Protein AF-A0A4D7Z5R6-F1 (afdb_monomer)

Mean predicted aligned error: 13.43 Å

Solvent-accessible surface area (backbone atoms only — not comparable to full-atom values): 7364 Å² total; per-residue (Å²): 132,90,53,52,77,49,83,45,49,38,21,41,61,60,93,96,52,83,76,82,48,69,77,40,83,47,78,43,82,41,66,76,90,62,63,61,66,62,50,49,54,54,53,50,54,54,36,54,76,68,53,40,42,68,56,61,83,78,56,38,51,72,82,34,73,47,54,70,70,59,47,51,50,48,43,72,77,39,67,30,35,77,79,72,52,23,52,21,62,45,69,62,63,59,33,68,39,79,56,97,89,46,76,48,60,58,81,72,92,76,73,77,76,81,77,75,82,132

Nearest PDB structures (foldseek):
  1kf6-assembly1_B  TM=3.311E-01  e=5.886E+00  Escherichia coli
  3kwl-assembly1_A  TM=3.542E-01  e=7.102E+00  Helicobacter pylori

Organism: Agrobacterium tumefaciens (NCBI:txid358)

Secondary structure (DSSP, 8-state):
----EEEEEEEE--TTS---SPPEEEEEEPPTT--HHHHHHHHHHHHHHTTEESSSSS--TTTSPPPHHHHHHHHHH-TT--SSTTGGG---S---EEETTEEESS--S---------

Radius of gyration: 20.75 Å; Cα contacts (8 Å, |Δi|>4): 142; chains: 1; bounding box: 58×38×46 Å

Sequence (118 aa):
MAGSRVFLNSGFGQPGKVVEAPLLHQDYVVKKGTDTAALKTAMLKLLDARGAEYPAEHNVGHIYAAKPDLAAHYTALDPTNSFNPGIGKTSRSRVAFQFNGCTCGEPNQQSTRISVPK

Structure (mmCIF, N/CA/C/O backbone):
data_AF-A0A4D7Z5R6-F1
#
_entry.id   AF-A0A4D7Z5R6-F1
#
loop_
_atom_site.group_PDB
_atom_site.id
_atom_site.type_symbol
_atom_site.label_atom_id
_atom_site.label_alt_id
_atom_site.label_comp_id
_atom_site.label_asym_id
_atom_site.label_entity_id
_atom_site.label_seq_id
_atom_site.pdbx_PDB_ins_code
_atom_site.Cartn_x
_atom_site.Cartn_y
_atom_site.Cartn_z
_atom_site.occupancy
_atom_site.B_iso_or_equiv
_atom_site.auth_seq_id
_atom_site.auth_comp_id
_atom_site.auth_asym_id
_atom_site.auth_atom_id
_atom_site.pdbx_PDB_model_num
ATOM 1 N N . MET A 1 1 ? -11.047 13.229 23.506 1.00 44.16 1 MET A N 1
ATOM 2 C CA . MET A 1 1 ? -10.674 11.795 23.523 1.00 44.16 1 MET A CA 1
ATOM 3 C C . MET A 1 1 ? -10.003 11.462 22.196 1.00 44.16 1 MET A C 1
ATOM 5 O O . MET A 1 1 ? -10.656 11.599 21.174 1.00 44.16 1 MET A O 1
ATOM 9 N N . ALA A 1 2 ? -8.719 11.097 22.176 1.00 48.09 2 ALA A N 1
ATOM 10 C CA . ALA A 1 2 ? -8.052 10.671 20.942 1.00 48.09 2 ALA A CA 1
ATOM 11 C C . ALA A 1 2 ? -8.383 9.190 20.676 1.00 48.09 2 ALA A C 1
ATOM 13 O O . ALA A 1 2 ? -7.815 8.306 21.316 1.00 48.09 2 ALA A O 1
ATOM 14 N N . GLY A 1 3 ? -9.379 8.932 19.826 1.00 55.91 3 GLY A N 1
ATOM 15 C CA . GLY A 1 3 ? -9.686 7.594 19.310 1.00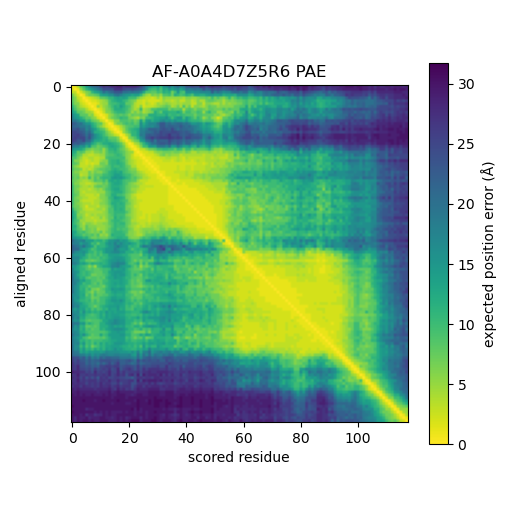 55.91 3 GLY A CA 1
ATOM 16 C C . GLY A 1 3 ? -8.843 7.298 18.071 1.00 55.91 3 GLY A C 1
ATOM 17 O O . GLY A 1 3 ? -8.579 8.200 17.276 1.00 55.91 3 GLY A O 1
ATOM 18 N N . SER A 1 4 ? -8.397 6.054 17.912 1.00 69.75 4 SER A N 1
ATOM 19 C CA . SER A 1 4 ? -7.677 5.636 16.707 1.00 69.75 4 SER A CA 1
ATOM 20 C C . SER A 1 4 ? -8.633 5.640 15.499 1.00 69.75 4 SER A C 1
ATOM 22 O O . SER A 1 4 ? -9.842 5.458 15.657 1.00 69.75 4 SER A O 1
ATOM 24 N N . ARG A 1 5 ? -8.111 5.872 14.289 1.00 74.88 5 ARG A N 1
ATOM 25 C CA . ARG A 1 5 ? -8.889 5.931 13.037 1.00 74.88 5 ARG A CA 1
ATOM 26 C C . ARG A 1 5 ? -8.501 4.792 12.095 1.00 74.88 5 ARG A C 1
ATOM 28 O O . ARG A 1 5 ? -7.315 4.492 11.963 1.00 74.88 5 ARG A O 1
ATOM 35 N N . VAL A 1 6 ? -9.486 4.192 11.428 1.00 74.00 6 VAL A N 1
ATOM 36 C CA . VAL A 1 6 ? -9.283 3.235 10.328 1.00 74.00 6 VAL A CA 1
ATOM 37 C C . VAL A 1 6 ? -9.916 3.811 9.068 1.00 74.00 6 VAL A C 1
ATOM 39 O O . VAL A 1 6 ? -11.099 4.135 9.067 1.00 74.00 6 VAL A O 1
ATOM 42 N N . PHE A 1 7 ? -9.107 3.941 8.018 1.00 72.69 7 PHE A N 1
ATOM 43 C CA . PHE A 1 7 ? -9.502 4.459 6.710 1.00 72.69 7 PHE A CA 1
ATOM 44 C C . PHE A 1 7 ? -9.603 3.304 5.708 1.00 72.69 7 PHE A C 1
ATOM 46 O O . PHE A 1 7 ? -8.623 2.564 5.538 1.00 72.69 7 PHE A O 1
ATOM 53 N N . LEU A 1 8 ? -10.754 3.163 5.047 1.00 70.31 8 LEU A N 1
ATOM 54 C CA . LEU A 1 8 ? -10.988 2.208 3.962 1.00 70.31 8 LEU A CA 1
ATOM 55 C C . LEU A 1 8 ? -11.556 2.940 2.741 1.00 70.31 8 LEU A C 1
ATOM 57 O O . LEU A 1 8 ? -12.503 3.712 2.851 1.00 70.31 8 LEU A O 1
ATOM 61 N N . ASN A 1 9 ? -10.974 2.674 1.574 1.00 69.69 9 ASN A N 1
ATOM 62 C CA . ASN A 1 9 ? -11.463 3.163 0.288 1.00 69.69 9 ASN A CA 1
ATOM 63 C C . ASN A 1 9 ? -11.665 1.950 -0.622 1.00 69.69 9 ASN A C 1
ATOM 65 O O . ASN A 1 9 ? -10.683 1.309 -1.006 1.00 69.69 9 ASN A O 1
ATOM 69 N N . SER A 1 10 ? -12.923 1.626 -0.911 1.00 65.38 10 SER A N 1
ATOM 70 C CA . SER A 1 10 ? -13.313 0.434 -1.664 1.00 65.38 10 SER A CA 1
ATOM 71 C C . SER A 1 10 ? -14.381 0.765 -2.696 1.00 65.38 10 SER A C 1
ATOM 73 O O . SER A 1 10 ? -15.305 1.525 -2.403 1.00 65.38 10 SER A O 1
ATOM 75 N N . GLY A 1 11 ? -14.294 0.128 -3.857 1.00 61.72 11 GLY A N 1
ATOM 76 C CA . GLY A 1 11 ? -15.343 0.101 -4.871 1.00 61.72 11 GLY A CA 1
ATOM 77 C C . GLY A 1 11 ? -15.728 -1.341 -5.182 1.00 61.72 11 GLY A C 1
ATOM 78 O O . GLY A 1 11 ? -15.000 -2.273 -4.845 1.00 61.72 11 GLY A O 1
ATOM 79 N N . PHE A 1 12 ? -16.873 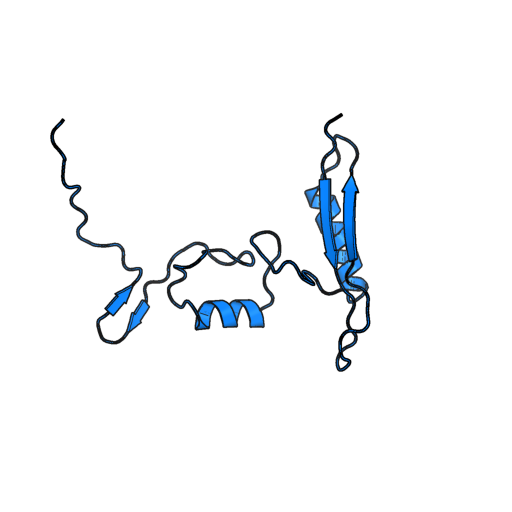-1.535 -5.824 1.00 62.22 12 PHE A N 1
ATOM 80 C CA . PHE A 1 12 ? -17.272 -2.841 -6.346 1.00 62.22 12 PHE A CA 1
ATOM 81 C C . PHE A 1 12 ? -17.221 -2.794 -7.874 1.00 62.22 12 PHE A C 1
ATOM 83 O O . PHE A 1 12 ? -17.586 -1.798 -8.490 1.00 62.22 12 PHE A O 1
ATOM 90 N N . GLY A 1 13 ? -16.740 -3.856 -8.506 1.00 57.06 13 GLY A N 1
ATOM 91 C CA . GLY A 1 13 ? -16.704 -3.967 -9.961 1.00 57.06 13 GLY A CA 1
ATOM 92 C C . GLY A 1 13 ? -17.216 -5.335 -10.375 1.00 57.06 13 GLY A C 1
ATOM 93 O O . GLY A 1 13 ? -16.917 -6.327 -9.716 1.00 57.06 13 GLY A O 1
ATOM 94 N N . GLN A 1 14 ? -17.999 -5.404 -11.452 1.00 52.84 14 GLN A N 1
ATOM 95 C CA . GLN A 1 14 ? -18.248 -6.681 -12.119 1.00 52.84 14 GLN A CA 1
ATOM 96 C C . GLN A 1 14 ? -17.243 -6.853 -13.261 1.00 52.84 14 GLN A C 1
ATOM 98 O O . GLN A 1 14 ? -17.058 -5.911 -14.037 1.00 52.84 14 GLN A O 1
ATOM 103 N N . PRO A 1 15 ? -16.609 -8.032 -13.403 1.00 50.03 15 PRO A N 1
ATOM 104 C CA . PRO A 1 15 ? -15.681 -8.275 -14.499 1.00 50.03 15 PRO A CA 1
ATOM 105 C C . PRO A 1 15 ? -16.395 -8.081 -15.847 1.00 50.03 15 PRO A C 1
ATOM 107 O O . PRO A 1 15 ? -17.438 -8.682 -16.098 1.00 50.03 15 PRO A O 1
ATOM 110 N N . GLY A 1 16 ? -15.844 -7.218 -16.706 1.00 52.00 16 GLY A N 1
ATOM 111 C CA . GLY A 1 16 ? -16.358 -6.960 -18.059 1.00 52.00 16 GLY A CA 1
ATOM 112 C C . GLY A 1 16 ? -17.437 -5.875 -18.192 1.00 52.00 16 GLY A C 1
ATOM 113 O O . GLY A 1 16 ? -17.938 -5.678 -19.297 1.00 52.00 16 GLY A O 1
ATOM 114 N N . LYS A 1 17 ? -17.792 -5.147 -17.122 1.00 51.16 17 LYS A N 1
ATOM 115 C CA . LYS A 1 17 ? -18.673 -3.966 -17.198 1.00 51.16 17 LYS A CA 1
ATOM 116 C C . LYS A 1 17 ? -17.933 -2.701 -16.767 1.00 51.16 17 LYS A C 1
ATOM 118 O O . LYS A 1 17 ? -17.152 -2.733 -15.820 1.00 51.16 17 LYS A O 1
ATOM 123 N N . VAL A 1 18 ? -18.189 -1.591 -17.465 1.00 48.50 18 VAL A N 1
ATOM 124 C CA . VAL A 1 18 ? -17.731 -0.258 -17.042 1.00 48.50 18 VAL A CA 1
ATOM 125 C C . VAL A 1 18 ? -18.301 0.004 -15.646 1.00 48.50 18 VAL A C 1
ATOM 127 O O . VAL A 1 18 ? -19.444 -0.343 -15.363 1.00 48.50 18 VAL A O 1
ATOM 130 N N . VAL A 1 19 ? -17.452 0.506 -14.756 1.00 50.97 19 VAL A N 1
ATOM 131 C CA . VAL A 1 19 ? -17.656 0.583 -13.306 1.00 50.97 19 VAL A CA 1
ATOM 132 C C . VAL A 1 19 ? -18.918 1.391 -12.972 1.00 50.97 19 VAL A C 1
ATOM 134 O O . VAL A 1 19 ? -18.889 2.614 -12.994 1.00 50.97 19 VAL A O 1
ATOM 137 N N . GLU A 1 20 ? -20.032 0.721 -12.670 1.00 48.56 20 GLU A N 1
ATOM 138 C CA . GLU A 1 20 ? -21.269 1.377 -12.201 1.00 48.56 20 GLU A CA 1
ATOM 139 C C . GLU A 1 20 ? -21.471 1.280 -10.681 1.00 48.56 20 GLU A C 1
ATOM 141 O O . GLU A 1 20 ? -22.448 1.809 -10.153 1.00 48.56 20 GLU A O 1
ATOM 146 N N . ALA A 1 21 ? -20.578 0.612 -9.941 1.00 55.44 21 ALA A N 1
ATOM 147 C CA . ALA A 1 21 ? -20.734 0.510 -8.493 1.00 55.44 21 ALA A CA 1
ATOM 148 C C . ALA A 1 21 ? -20.073 1.690 -7.754 1.00 55.44 21 ALA A C 1
ATOM 150 O O . ALA A 1 21 ? -19.012 2.166 -8.164 1.00 55.44 21 ALA A O 1
ATOM 151 N N . PRO A 1 22 ? -20.673 2.153 -6.642 1.00 60.91 22 PRO A N 1
ATOM 152 C CA . PRO A 1 22 ? -20.219 3.347 -5.946 1.00 60.91 22 PRO A CA 1
ATOM 153 C C . PRO A 1 22 ? -18.848 3.143 -5.292 1.00 60.91 22 PRO A C 1
ATOM 155 O O . PRO A 1 22 ? -18.607 2.157 -4.589 1.00 60.91 22 PRO A O 1
ATOM 158 N N . LEU A 1 23 ? -17.970 4.125 -5.501 1.00 62.59 23 LEU A N 1
ATOM 159 C CA . LEU A 1 23 ? -16.763 4.344 -4.710 1.00 62.59 23 LEU A CA 1
ATOM 160 C C . LEU A 1 23 ? -17.180 4.815 -3.313 1.00 62.59 23 LEU A C 1
ATOM 162 O O . LEU A 1 23 ? -17.966 5.754 -3.181 1.00 62.59 23 LEU A O 1
ATOM 166 N N . LEU A 1 24 ? -16.690 4.146 -2.268 1.00 74.12 24 LEU A N 1
ATOM 167 C CA . LEU A 1 24 ? -17.068 4.439 -0.887 1.00 74.12 24 LEU A CA 1
ATOM 168 C C . LEU A 1 24 ? -15.838 4.736 -0.030 1.00 74.12 24 LEU A C 1
ATOM 170 O O . LEU A 1 24 ? -14.972 3.876 0.166 1.00 74.12 24 LEU A O 1
ATOM 174 N N . HIS A 1 25 ? -15.832 5.931 0.562 1.00 77.69 25 HIS A N 1
ATOM 175 C CA . HIS A 1 25 ? -14.962 6.276 1.681 1.00 77.69 25 HIS A CA 1
ATOM 176 C C . HIS A 1 25 ? -15.615 5.834 2.986 1.00 77.69 25 HIS A C 1
ATOM 178 O O . HIS A 1 25 ? -16.723 6.258 3.315 1.00 77.69 25 HIS A O 1
ATOM 184 N N . GLN A 1 26 ? -14.930 4.970 3.727 1.00 80.50 26 GLN A N 1
ATOM 185 C CA . GLN A 1 26 ? -15.406 4.431 4.993 1.00 80.50 26 GLN A CA 1
ATOM 186 C C . GLN A 1 26 ? -14.384 4.741 6.090 1.00 80.50 26 GLN A C 1
ATOM 188 O O . GLN A 1 26 ? -13.358 4.066 6.229 1.00 80.50 26 GLN A O 1
ATOM 193 N N . ASP A 1 27 ? -14.700 5.771 6.876 1.00 84.44 27 ASP A N 1
ATOM 194 C CA . ASP A 1 27 ? -13.866 6.274 7.964 1.00 84.44 27 ASP A CA 1
ATOM 195 C C . ASP A 1 27 ? -14.440 5.844 9.313 1.00 84.44 27 ASP A C 1
ATOM 197 O O . ASP A 1 27 ? -15.498 6.308 9.743 1.00 84.44 27 ASP A O 1
ATOM 201 N N . TYR A 1 28 ? -13.717 4.974 10.016 1.00 85.38 28 TYR A N 1
ATOM 202 C CA . TYR A 1 28 ? -14.147 4.444 11.307 1.00 85.38 28 TYR A CA 1
ATOM 203 C C . TYR A 1 28 ? -13.356 5.075 12.449 1.00 85.38 28 TYR A C 1
ATOM 205 O O . TYR A 1 28 ? -12.123 5.016 12.487 1.00 85.38 28 TYR A O 1
ATOM 213 N N . VAL A 1 29 ? -14.077 5.628 13.425 1.00 89.50 29 VAL A N 1
ATOM 214 C CA . VAL A 1 29 ? -13.522 5.988 14.735 1.00 89.50 29 VAL A CA 1
ATOM 215 C C . VAL A 1 29 ? -13.636 4.769 15.639 1.00 89.50 29 VAL A C 1
ATOM 217 O O . VAL A 1 29 ? -14.739 4.289 15.896 1.00 89.50 29 VAL A O 1
ATOM 220 N N . VAL A 1 30 ? -12.505 4.260 16.124 1.00 90.25 30 VAL A N 1
ATOM 221 C CA . VAL A 1 30 ? -12.485 3.067 16.977 1.00 90.25 30 VAL A CA 1
ATOM 222 C C . VAL A 1 30 ? -12.290 3.423 18.446 1.00 90.25 30 VAL A C 1
ATOM 224 O O . VAL A 1 30 ? -11.700 4.449 18.803 1.00 90.25 30 VAL A O 1
ATOM 227 N N . LYS A 1 31 ? -12.785 2.543 19.320 1.00 90.75 31 LYS A N 1
ATOM 228 C CA . LYS A 1 31 ? -12.626 2.674 20.768 1.00 90.75 31 LYS A CA 1
ATOM 229 C C . LYS A 1 31 ? -11.137 2.672 21.142 1.00 90.75 31 LYS A C 1
ATOM 231 O O . LYS A 1 31 ? -10.317 1.976 20.545 1.00 90.75 31 LYS A O 1
ATOM 236 N N . LYS A 1 32 ? -10.775 3.455 22.161 1.00 88.44 32 LYS A N 1
ATOM 237 C CA . LYS A 1 32 ? -9.400 3.499 22.676 1.00 88.44 32 LYS A CA 1
ATOM 238 C C . LYS A 1 32 ? -8.979 2.110 23.180 1.00 88.44 32 LYS A C 1
ATOM 240 O O . LYS A 1 32 ? -9.723 1.487 23.932 1.00 88.44 32 LYS A O 1
ATOM 245 N N . GLY A 1 33 ? -7.786 1.663 22.784 1.00 88.94 33 GLY A N 1
ATOM 246 C CA . GLY A 1 33 ? -7.232 0.351 23.144 1.00 88.94 33 GLY A CA 1
ATOM 247 C C . GLY A 1 33 ? -7.553 -0.778 22.159 1.00 88.94 33 GLY A C 1
ATOM 248 O O . GLY A 1 33 ? -7.064 -1.885 22.342 1.00 88.94 33 GLY A O 1
ATOM 249 N N . THR A 1 34 ? -8.340 -0.520 21.110 1.00 88.88 34 THR A N 1
ATOM 250 C CA . THR A 1 34 ? -8.559 -1.488 20.028 1.00 88.88 34 THR A CA 1
ATOM 251 C C . THR A 1 34 ? -7.314 -1.612 19.148 1.00 88.88 34 THR A C 1
ATOM 253 O O . THR A 1 34 ? -6.757 -0.601 18.719 1.00 88.88 34 THR A O 1
ATOM 256 N N . ASP A 1 35 ? -6.918 -2.847 18.831 1.00 90.06 35 ASP A N 1
ATOM 257 C CA . ASP A 1 35 ? -5.896 -3.125 17.820 1.00 90.06 35 ASP A CA 1
ATOM 258 C C . ASP A 1 35 ? -6.437 -2.791 16.422 1.00 90.06 35 ASP A C 1
ATOM 260 O O . ASP A 1 35 ? -7.221 -3.530 15.816 1.00 90.06 35 ASP A O 1
ATOM 264 N N . THR A 1 36 ? -6.026 -1.636 15.907 1.00 88.75 36 THR A N 1
ATOM 265 C CA . THR A 1 36 ? -6.450 -1.143 14.597 1.00 88.75 36 THR A CA 1
ATOM 266 C C . THR A 1 36 ? -5.853 -1.927 13.438 1.00 88.75 36 THR A C 1
ATOM 268 O O . THR A 1 36 ? -6.465 -1.967 12.370 1.00 88.75 36 THR A O 1
ATOM 271 N N . ALA A 1 37 ? -4.692 -2.559 13.617 1.00 85.88 37 ALA A N 1
ATOM 272 C CA . ALA A 1 37 ? -4.047 -3.336 12.566 1.00 85.88 37 ALA A CA 1
ATOM 273 C C . ALA A 1 37 ? -4.779 -4.666 12.351 1.00 85.88 37 ALA A C 1
ATOM 275 O O . ALA A 1 37 ? -5.104 -5.018 11.209 1.00 85.88 37 ALA A O 1
ATOM 276 N N . ALA A 1 38 ? -5.113 -5.360 13.442 1.00 88.50 38 ALA A N 1
ATOM 277 C CA . ALA A 1 38 ? -5.925 -6.573 13.388 1.00 88.50 38 ALA A CA 1
ATOM 278 C C . ALA A 1 38 ? -7.328 -6.284 12.835 1.00 88.50 38 ALA A C 1
ATOM 280 O O . ALA A 1 38 ? -7.792 -6.988 11.934 1.00 88.50 38 ALA A O 1
ATOM 281 N N . LEU A 1 39 ? -7.966 -5.201 13.297 1.00 89.38 39 LEU A N 1
ATOM 282 C CA . LEU A 1 39 ? -9.278 -4.784 12.799 1.00 89.38 39 LEU A CA 1
ATOM 283 C C . LEU A 1 39 ? -9.244 -4.492 11.295 1.00 89.38 39 LEU A C 1
ATOM 285 O O . LEU A 1 39 ? -10.064 -5.030 10.552 1.00 89.38 39 LEU A O 1
ATOM 289 N N . LYS A 1 40 ? -8.271 -3.697 10.829 1.00 86.81 40 LYS A N 1
ATOM 290 C CA . LYS A 1 40 ? -8.120 -3.391 9.401 1.00 86.81 40 LYS A CA 1
ATOM 291 C C . LYS A 1 40 ? -7.957 -4.670 8.582 1.00 86.81 40 LYS A C 1
ATOM 293 O O . LYS A 1 40 ? -8.618 -4.826 7.563 1.00 86.81 40 LYS A O 1
ATOM 298 N N . THR A 1 41 ? -7.129 -5.600 9.048 1.00 86.56 41 THR A N 1
ATOM 299 C CA . THR A 1 41 ? -6.907 -6.884 8.367 1.00 86.56 41 THR A CA 1
ATOM 300 C C . THR A 1 41 ? -8.197 -7.702 8.256 1.00 86.56 41 THR A C 1
ATOM 302 O O . THR A 1 41 ? -8.474 -8.265 7.200 1.00 86.56 41 THR A O 1
ATOM 305 N N . ALA A 1 42 ? -9.015 -7.744 9.311 1.00 89.81 42 ALA A N 1
ATOM 306 C CA . ALA A 1 42 ? -10.307 -8.430 9.281 1.00 89.81 42 ALA A CA 1
ATOM 307 C C . ALA A 1 42 ? -11.302 -7.764 8.312 1.00 89.81 42 ALA A C 1
ATOM 309 O O . ALA A 1 42 ? -11.990 -8.459 7.567 1.00 89.81 42 ALA A O 1
ATOM 310 N N . MET A 1 43 ? -11.349 -6.429 8.278 1.00 88.75 43 MET A N 1
ATOM 311 C CA . MET A 1 43 ? -12.226 -5.685 7.367 1.00 88.75 43 MET A CA 1
ATOM 312 C C . MET A 1 43 ? -11.841 -5.890 5.899 1.00 88.75 43 MET A C 1
ATOM 314 O O . MET A 1 43 ? -12.720 -6.111 5.070 1.00 88.75 43 MET A O 1
ATOM 318 N N . LEU A 1 44 ? -10.542 -5.885 5.582 1.00 83.31 44 LEU A N 1
ATOM 319 C CA . LEU A 1 44 ? -10.057 -6.157 4.226 1.00 83.31 44 LEU A CA 1
ATOM 320 C C . LEU A 1 44 ? -10.450 -7.564 3.752 1.00 83.31 44 LEU A C 1
ATOM 322 O O . LEU A 1 44 ? -10.971 -7.696 2.653 1.00 83.31 44 LEU A O 1
ATOM 326 N N . LYS A 1 45 ? -10.354 -8.588 4.614 1.00 86.19 45 LYS A N 1
ATOM 327 C CA . LYS A 1 45 ? -10.815 -9.951 4.279 1.00 86.19 45 LYS A CA 1
ATOM 328 C C . LYS A 1 45 ? -12.306 -10.020 3.937 1.00 86.19 45 LYS A C 1
ATOM 330 O O . LYS A 1 45 ? -12.704 -10.795 3.073 1.00 86.19 45 LYS A O 1
ATOM 335 N N . LEU A 1 46 ? -13.143 -9.233 4.617 1.00 87.12 46 LEU A N 1
ATOM 336 C CA . LEU A 1 46 ? -14.575 -9.160 4.307 1.00 87.12 46 LEU A CA 1
ATOM 337 C C . LEU A 1 46 ? -14.830 -8.468 2.966 1.00 87.12 46 LEU A C 1
ATOM 339 O O . LEU A 1 46 ? -15.741 -8.865 2.245 1.00 87.12 46 LEU A O 1
ATOM 343 N N . LEU A 1 47 ? -14.044 -7.441 2.640 1.00 84.38 47 LEU A N 1
ATOM 344 C CA . LEU A 1 47 ? -14.101 -6.755 1.351 1.00 84.38 47 LEU A CA 1
ATOM 345 C C . LEU A 1 47 ? -13.647 -7.681 0.213 1.00 84.38 47 LEU A C 1
ATOM 347 O O . LEU A 1 47 ? -14.359 -7.784 -0.784 1.00 84.38 47 LEU A O 1
ATOM 351 N N . ASP A 1 48 ? -12.565 -8.435 0.413 1.00 80.25 48 ASP A N 1
ATOM 352 C CA . ASP A 1 48 ? -12.093 -9.461 -0.528 1.00 80.25 48 ASP A CA 1
ATOM 353 C C . ASP A 1 48 ? -13.176 -10.506 -0.805 1.00 80.25 48 ASP A C 1
ATOM 355 O O . ASP A 1 48 ? -13.494 -10.794 -1.957 1.00 80.25 48 ASP A O 1
ATOM 359 N N . ALA A 1 49 ? -13.808 -11.030 0.252 1.00 83.56 49 ALA A N 1
ATOM 360 C CA . ALA A 1 49 ? -14.880 -12.018 0.128 1.00 83.56 49 ALA A CA 1
ATOM 361 C C . ALA A 1 49 ? -16.112 -11.485 -0.624 1.00 83.56 49 ALA A C 1
ATOM 363 O O . ALA A 1 49 ? -16.871 -12.264 -1.197 1.00 83.56 49 ALA A O 1
ATOM 364 N N . ARG A 1 50 ? -16.323 -10.164 -0.625 1.00 82.75 50 ARG A N 1
ATOM 365 C CA . ARG A 1 50 ? -17.421 -9.498 -1.343 1.00 82.75 50 ARG A CA 1
ATOM 366 C C . ARG A 1 50 ? -17.034 -9.067 -2.762 1.00 82.75 50 ARG A C 1
ATOM 368 O O . ARG A 1 50 ? -17.859 -8.455 -3.435 1.00 82.75 50 ARG A O 1
ATOM 375 N N . GLY A 1 51 ? -15.810 -9.354 -3.209 1.00 76.62 51 GLY A N 1
ATOM 376 C CA . GLY A 1 51 ? -15.310 -8.929 -4.517 1.00 76.62 51 GLY A CA 1
ATOM 377 C C . GLY A 1 51 ? -15.098 -7.418 -4.621 1.00 76.62 51 GLY A C 1
ATOM 378 O O . GLY A 1 51 ? -15.204 -6.857 -5.709 1.00 76.62 51 GLY A O 1
ATOM 379 N N . ALA A 1 52 ? -14.856 -6.744 -3.495 1.00 74.75 52 ALA A N 1
ATOM 380 C CA . ALA A 1 52 ? -14.515 -5.332 -3.512 1.00 74.75 52 ALA A CA 1
ATOM 381 C C . ALA A 1 52 ? -13.084 -5.147 -4.025 1.00 74.75 52 ALA A C 1
ATOM 383 O O . ALA A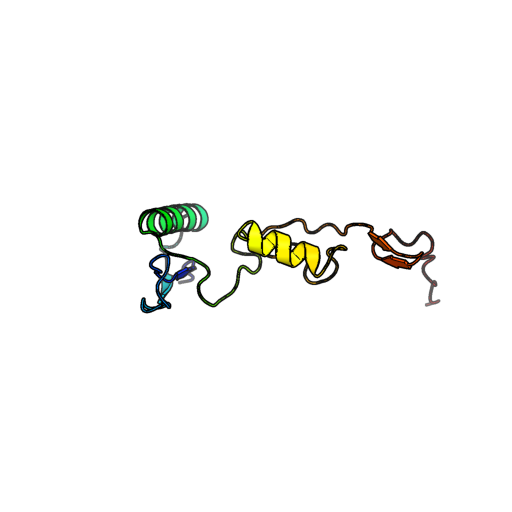 1 52 ? -12.165 -5.865 -3.630 1.00 74.75 52 ALA A O 1
ATOM 384 N N . GLU A 1 53 ? -12.882 -4.125 -4.843 1.00 70.94 53 GLU A N 1
ATOM 385 C CA . GLU A 1 53 ? -11.560 -3.677 -5.239 1.00 70.94 53 GLU A CA 1
ATOM 386 C C . GLU A 1 53 ? -11.123 -2.488 -4.391 1.00 70.94 53 GLU A C 1
ATOM 388 O O . GLU A 1 53 ? -11.891 -1.566 -4.102 1.00 70.94 53 GLU A O 1
ATOM 393 N N . TYR A 1 54 ? -9.860 -2.507 -3.987 1.00 69.44 54 TYR A N 1
ATOM 394 C CA . TYR A 1 54 ? -9.234 -1.415 -3.267 1.00 69.44 54 TYR A CA 1
ATOM 395 C C . TYR A 1 54 ? -7.729 -1.396 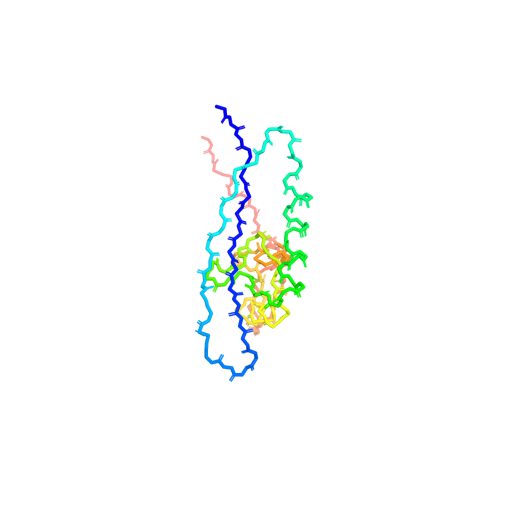-3.559 1.00 69.44 54 TYR A C 1
ATOM 397 O O . TYR A 1 54 ? -7.117 -2.456 -3.726 1.00 69.44 54 TYR A O 1
ATOM 405 N N . PRO A 1 55 ? -7.107 -0.209 -3.611 1.00 62.41 55 PRO A N 1
ATOM 406 C CA . PRO A 1 55 ? -7.704 1.124 -3.475 1.00 62.41 55 PRO A CA 1
ATOM 407 C C . PRO A 1 55 ? -8.407 1.563 -4.763 1.00 62.41 55 PRO A C 1
ATOM 409 O O . PRO A 1 55 ? -7.855 1.421 -5.849 1.00 62.41 55 PRO A O 1
ATOM 412 N N . ALA A 1 56 ? -9.615 2.104 -4.630 1.00 59.22 56 ALA A N 1
ATOM 413 C CA . ALA A 1 56 ? -10.475 2.342 -5.782 1.00 59.22 56 ALA A CA 1
ATOM 414 C C . ALA A 1 56 ? -10.256 3.717 -6.456 1.00 59.22 56 ALA A C 1
ATOM 416 O O . ALA A 1 56 ? -10.392 3.822 -7.668 1.00 59.22 56 ALA A O 1
ATOM 417 N N . GLU A 1 57 ? -9.810 4.738 -5.710 1.00 58.81 57 GLU A N 1
ATOM 418 C CA . GLU A 1 57 ? -9.376 6.033 -6.288 1.00 58.81 57 GLU A CA 1
ATOM 419 C C . GLU A 1 57 ? -8.061 6.586 -5.702 1.00 58.81 57 GLU A C 1
ATOM 421 O O . GLU A 1 57 ? -7.354 7.349 -6.352 1.00 58.81 57 GLU A O 1
ATOM 426 N N . HIS A 1 58 ? -7.666 6.169 -4.494 1.00 61.19 58 HIS A N 1
ATOM 427 C CA . HIS A 1 58 ? -6.525 6.769 -3.782 1.00 61.19 58 HIS A CA 1
ATOM 428 C C . HIS A 1 58 ? -5.141 6.203 -4.139 1.00 61.19 58 HIS A C 1
ATOM 430 O O . HIS A 1 58 ? -4.149 6.607 -3.528 1.00 61.19 58 HIS A O 1
ATOM 436 N N . ASN A 1 59 ? -5.049 5.291 -5.116 1.00 74.12 59 ASN A N 1
ATOM 437 C CA . ASN A 1 59 ? -3.820 4.560 -5.448 1.00 74.12 59 ASN A CA 1
ATOM 438 C C . ASN A 1 59 ? -3.237 3.806 -4.219 1.00 74.12 59 ASN A C 1
ATOM 440 O O . ASN A 1 59 ? -3.748 3.873 -3.098 1.00 74.12 59 ASN A O 1
ATOM 444 N N . VAL A 1 60 ? -2.199 2.993 -4.405 1.00 79.81 60 VAL A N 1
ATOM 445 C CA . VAL A 1 60 ? -1.707 2.072 -3.356 1.00 79.81 60 VAL A CA 1
ATOM 446 C C . VAL A 1 60 ? -0.917 2.762 -2.244 1.00 79.81 60 VAL A C 1
ATOM 448 O O . VAL A 1 60 ? -0.938 2.311 -1.090 1.00 79.81 60 VAL A O 1
ATOM 451 N N . GLY A 1 61 ? -0.250 3.876 -2.564 1.00 84.56 61 GLY A N 1
ATOM 452 C CA . GLY A 1 61 ? 0.650 4.572 -1.641 1.00 84.56 61 GLY A CA 1
ATOM 453 C C . GLY A 1 61 ? 1.638 3.598 -0.991 1.00 84.56 61 GLY A C 1
ATOM 454 O O . GLY A 1 61 ? 2.087 2.656 -1.630 1.00 84.56 61 GLY A O 1
ATOM 455 N N . HIS A 1 62 ? 1.939 3.762 0.297 1.00 85.56 62 HIS A N 1
ATOM 456 C CA . HIS A 1 62 ? 2.678 2.756 1.088 1.00 85.56 62 HIS A CA 1
ATOM 457 C C . HIS A 1 62 ? 1.762 1.936 2.016 1.00 85.56 62 HIS A C 1
ATOM 459 O O . HIS A 1 62 ? 2.225 1.200 2.886 1.00 85.56 62 HIS A O 1
ATOM 465 N N . ILE A 1 63 ? 0.445 2.097 1.865 1.00 78.38 63 ILE A 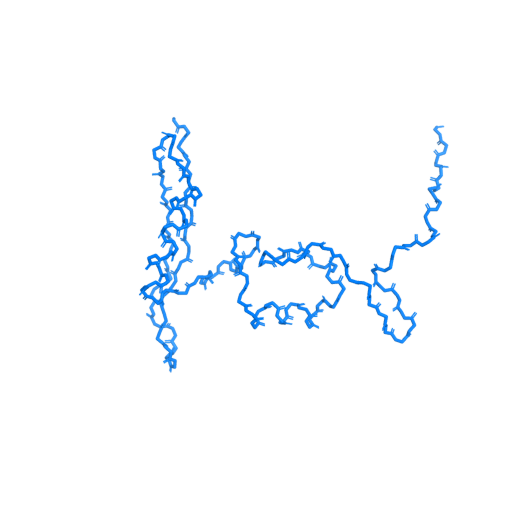N 1
ATOM 466 C CA . ILE A 1 63 ? -0.565 1.592 2.802 1.00 78.38 63 ILE A CA 1
ATOM 467 C C . ILE A 1 63 ? -1.131 0.255 2.314 1.00 78.38 63 ILE A C 1
ATOM 469 O O . ILE A 1 63 ? -1.390 -0.641 3.128 1.00 78.38 63 ILE A O 1
ATOM 473 N N . TYR A 1 64 ? -1.284 0.110 0.997 1.00 79.25 64 TYR A N 1
ATOM 474 C CA . TYR A 1 64 ? -1.822 -1.078 0.340 1.00 79.25 64 TYR A CA 1
ATOM 475 C C . TYR A 1 64 ? -0.735 -1.802 -0.454 1.00 79.25 64 TYR A C 1
ATOM 477 O O . TYR A 1 64 ? 0.233 -1.189 -0.899 1.00 79.25 64 TYR A O 1
ATOM 485 N N . ALA A 1 65 ? -0.882 -3.120 -0.591 1.00 84.12 65 ALA A N 1
ATOM 486 C CA . ALA A 1 65 ? -0.023 -3.899 -1.473 1.00 84.12 65 ALA A CA 1
ATOM 487 C C . ALA A 1 65 ? -0.440 -3.651 -2.930 1.00 84.12 65 ALA A C 1
ATOM 489 O O . ALA A 1 65 ? -1.634 -3.645 -3.230 1.00 84.12 65 ALA A O 1
ATOM 490 N N . ALA A 1 66 ? 0.526 -3.431 -3.821 1.00 86.75 66 ALA A N 1
ATOM 491 C CA . ALA A 1 66 ? 0.249 -3.347 -5.250 1.00 86.75 66 ALA A CA 1
ATOM 492 C C . ALA A 1 66 ? -0.124 -4.722 -5.815 1.00 86.75 66 ALA A C 1
ATOM 494 O O . ALA A 1 66 ? 0.475 -5.736 -5.455 1.00 86.75 66 ALA A O 1
ATOM 495 N N . LYS A 1 67 ? -1.097 -4.742 -6.733 1.00 86.88 67 LYS A N 1
ATOM 496 C CA . LYS A 1 67 ? -1.382 -5.921 -7.559 1.00 86.88 67 LYS A CA 1
ATOM 497 C C . LYS A 1 67 ? -0.170 -6.226 -8.467 1.00 86.88 67 LYS A C 1
ATOM 499 O O . LYS A 1 67 ? 0.549 -5.285 -8.817 1.00 86.88 67 LYS A O 1
ATOM 504 N N . PRO A 1 68 ? 0.047 -7.489 -8.881 1.00 88.12 68 PRO A N 1
ATOM 505 C CA . PRO A 1 68 ? 1.208 -7.879 -9.688 1.00 88.12 68 PRO A CA 1
ATOM 506 C C . PRO A 1 68 ? 1.390 -7.045 -10.960 1.00 88.12 68 PRO A C 1
ATOM 508 O O . PRO A 1 68 ? 2.491 -6.563 -11.210 1.00 88.12 68 PRO A O 1
ATOM 511 N N . ASP A 1 69 ? 0.309 -6.787 -11.699 1.00 88.62 69 ASP A N 1
ATOM 512 C CA . ASP A 1 69 ? 0.361 -6.002 -12.940 1.00 88.62 69 ASP A CA 1
ATOM 513 C C . ASP A 1 69 ? 0.796 -4.552 -12.688 1.00 88.62 69 ASP A C 1
ATOM 515 O O . ASP A 1 69 ? 1.589 -3.985 -13.438 1.00 88.62 69 ASP A O 1
ATOM 519 N N . LEU A 1 70 ? 0.327 -3.960 -11.584 1.00 88.06 70 LEU A N 1
ATOM 520 C CA . LEU A 1 70 ? 0.687 -2.600 -11.190 1.00 88.06 70 LEU A CA 1
ATOM 521 C C . LEU A 1 70 ? 2.145 -2.521 -10.722 1.00 88.06 70 LEU A C 1
ATOM 523 O O . LEU A 1 70 ? 2.853 -1.578 -11.065 1.00 88.06 70 LEU A O 1
ATOM 527 N N . ALA A 1 71 ? 2.611 -3.528 -9.981 1.00 88.50 71 ALA A N 1
ATOM 528 C CA . ALA A 1 71 ? 4.011 -3.628 -9.585 1.00 88.50 71 ALA A CA 1
ATOM 529 C C . ALA A 1 71 ? 4.933 -3.796 -10.807 1.00 88.50 71 ALA A C 1
ATOM 531 O O . ALA A 1 71 ? 5.944 -3.104 -10.903 1.00 88.50 71 ALA A O 1
ATOM 532 N N . ALA A 1 72 ? 4.557 -4.646 -11.769 1.00 88.81 72 ALA A N 1
ATOM 533 C CA . ALA A 1 72 ? 5.293 -4.824 -13.020 1.00 88.81 72 ALA A CA 1
ATOM 534 C C . ALA A 1 72 ? 5.343 -3.527 -13.839 1.00 88.81 72 ALA A C 1
ATOM 536 O O . ALA A 1 72 ? 6.396 -3.162 -14.365 1.00 88.81 72 ALA A O 1
ATOM 537 N N . HIS A 1 73 ? 4.231 -2.791 -13.888 1.00 92.00 73 HIS A N 1
ATOM 538 C CA . HIS A 1 73 ? 4.177 -1.482 -14.526 1.00 92.00 73 HIS A CA 1
ATOM 539 C C . HIS A 1 73 ? 5.132 -0.473 -13.867 1.00 92.00 73 HIS A C 1
ATOM 541 O O . HIS A 1 73 ? 5.868 0.217 -14.572 1.00 92.00 73 HIS A O 1
ATOM 547 N N . TYR A 1 74 ? 5.192 -0.423 -12.529 1.00 91.06 74 TYR A N 1
ATOM 548 C CA . TYR A 1 74 ? 6.146 0.435 -11.816 1.00 91.06 74 TYR A CA 1
ATOM 549 C C . TYR A 1 74 ? 7.600 0.082 -12.136 1.00 91.06 74 TYR A C 1
ATOM 551 O O . TYR A 1 74 ? 8.395 0.980 -12.399 1.00 91.06 74 TYR A O 1
ATOM 559 N N . THR A 1 75 ? 7.944 -1.207 -12.176 1.00 87.62 75 THR A N 1
ATOM 560 C CA . THR A 1 75 ? 9.302 -1.651 -12.529 1.00 87.62 75 THR A CA 1
ATOM 561 C C . THR A 1 75 ? 9.669 -1.324 -13.976 1.00 87.62 75 THR A C 1
ATOM 563 O O . THR A 1 75 ? 10.814 -0.971 -14.242 1.00 87.62 75 THR A O 1
ATOM 566 N N . ALA A 1 76 ? 8.721 -1.403 -14.912 1.00 89.06 76 ALA A N 1
ATOM 567 C CA . ALA A 1 76 ? 8.966 -1.036 -16.305 1.00 89.06 76 ALA A CA 1
ATOM 568 C C . ALA A 1 76 ? 9.234 0.471 -16.480 1.00 89.06 76 ALA A C 1
ATOM 570 O O . ALA A 1 76 ? 10.048 0.852 -17.319 1.00 89.06 76 ALA A O 1
ATOM 571 N N . LEU A 1 77 ? 8.564 1.320 -15.692 1.00 89.81 77 LEU A N 1
ATOM 572 C CA . LEU A 1 77 ? 8.740 2.776 -15.734 1.00 89.81 77 LEU A CA 1
ATOM 573 C C . LEU A 1 77 ? 9.995 3.254 -14.997 1.00 89.81 77 LEU A C 1
ATOM 575 O O . LEU A 1 77 ?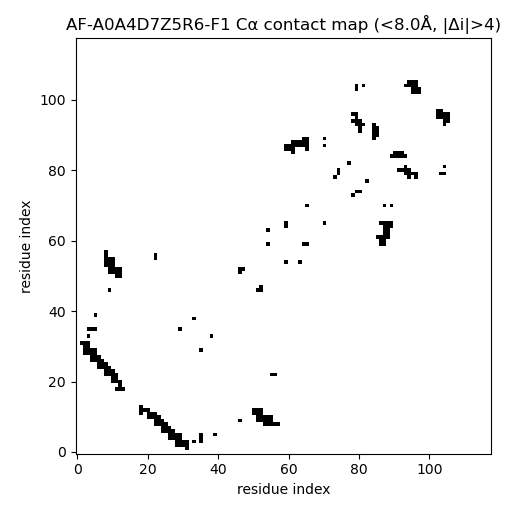 10.668 4.168 -15.470 1.00 89.81 77 LEU A O 1
ATOM 579 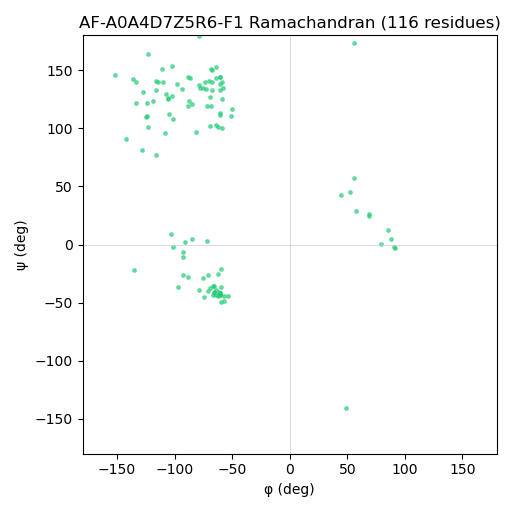N N . ASP A 1 78 ? 10.311 2.651 -13.852 1.00 88.62 78 ASP A N 1
ATOM 580 C CA . ASP A 1 78 ? 11.504 2.967 -13.068 1.00 88.62 78 ASP A CA 1
ATOM 581 C C . ASP A 1 78 ? 12.303 1.698 -12.733 1.00 88.62 78 ASP A C 1
ATOM 583 O O . ASP A 1 78 ? 12.238 1.183 -11.609 1.00 88.62 78 ASP A O 1
ATOM 587 N N . PRO A 1 79 ? 13.119 1.211 -13.686 1.00 87.50 79 PRO A N 1
ATOM 588 C CA . PRO A 1 79 ? 13.955 0.030 -13.484 1.00 87.50 79 PRO A CA 1
ATOM 589 C C . PRO A 1 79 ? 14.962 0.177 -12.336 1.00 87.50 79 PRO A C 1
ATOM 591 O O . PRO A 1 79 ? 15.446 -0.822 -11.811 1.00 87.50 79 PRO A O 1
ATOM 594 N N . THR A 1 80 ? 15.285 1.413 -11.937 1.00 88.31 80 THR A N 1
ATOM 595 C CA . THR A 1 80 ? 16.261 1.701 -10.872 1.00 88.31 80 THR A CA 1
ATOM 596 C C . THR A 1 80 ? 15.637 1.842 -9.490 1.00 88.31 80 THR A C 1
ATOM 598 O O . THR A 1 80 ? 16.367 1.898 -8.495 1.00 88.31 80 THR A O 1
ATOM 601 N N . ASN A 1 81 ? 14.305 1.917 -9.410 1.00 89.38 81 ASN A N 1
ATOM 602 C CA . ASN A 1 81 ? 13.557 2.196 -8.185 1.00 89.38 81 ASN A CA 1
ATOM 603 C C . ASN A 1 81 ? 14.054 3.469 -7.460 1.00 89.38 81 ASN A C 1
ATOM 605 O O . ASN A 1 81 ? 14.299 3.478 -6.250 1.00 89.38 81 ASN A O 1
ATOM 609 N N . SER A 1 82 ? 14.277 4.543 -8.218 1.00 86.56 82 SER A N 1
ATOM 610 C CA . SER A 1 82 ? 14.724 5.850 -7.723 1.00 86.56 82 SER A CA 1
ATOM 611 C C . SER A 1 82 ? 13.574 6.812 -7.409 1.00 86.56 82 SER A C 1
ATOM 613 O O . SER A 1 82 ? 13.738 7.696 -6.563 1.00 86.56 82 SER A O 1
ATOM 615 N N . PHE A 1 83 ? 12.422 6.658 -8.058 1.00 85.12 83 PHE A N 1
ATOM 616 C CA . PHE A 1 83 ? 11.261 7.530 -7.924 1.00 85.12 83 PHE A CA 1
ATOM 617 C C . PHE A 1 83 ? 10.209 6.892 -7.012 1.00 85.12 83 PHE A C 1
ATOM 619 O O . PHE A 1 83 ? 9.504 5.962 -7.381 1.00 85.12 83 PHE A O 1
ATOM 626 N N . ASN A 1 84 ? 10.080 7.450 -5.805 1.00 88.94 84 ASN A N 1
ATOM 627 C CA . ASN A 1 84 ? 9.142 7.008 -4.766 1.00 88.94 84 ASN A CA 1
ATOM 628 C C . ASN A 1 84 ? 9.275 5.516 -4.354 1.00 88.94 84 ASN A C 1
ATOM 630 O O . ASN A 1 84 ? 8.301 4.755 -4.412 1.00 88.94 84 ASN A O 1
ATOM 634 N N . PRO A 1 85 ? 10.469 5.087 -3.899 1.00 89.31 85 PRO A N 1
ATOM 635 C CA . PRO A 1 85 ? 10.749 3.690 -3.589 1.00 89.31 85 PRO A CA 1
ATOM 636 C C . PRO A 1 85 ? 9.846 3.124 -2.482 1.00 89.31 85 PRO A C 1
ATOM 638 O O . PRO A 1 85 ? 9.609 3.739 -1.435 1.00 89.31 85 PRO A O 1
ATOM 641 N N . GLY A 1 86 ? 9.383 1.893 -2.697 1.00 87.69 86 GLY A N 1
ATOM 642 C CA . GLY A 1 86 ? 8.517 1.144 -1.786 1.00 87.69 86 GLY A CA 1
ATOM 643 C C . GLY A 1 86 ? 7.022 1.415 -1.930 1.00 87.69 86 GLY A C 1
ATOM 644 O O . GLY A 1 86 ? 6.242 1.044 -1.043 1.00 87.69 86 GLY A O 1
ATOM 645 N N . ILE A 1 87 ? 6.598 2.086 -3.003 1.00 91.06 87 ILE A N 1
ATOM 646 C CA . ILE A 1 87 ? 5.179 2.236 -3.342 1.00 91.06 87 ILE A CA 1
ATOM 647 C C . ILE A 1 87 ? 4.530 0.854 -3.528 1.00 91.06 87 ILE A C 1
ATOM 649 O O . ILE A 1 87 ? 5.145 -0.079 -4.037 1.00 91.06 87 ILE A O 1
ATOM 653 N N . GLY A 1 88 ? 3.305 0.676 -3.048 1.00 87.81 88 GLY A N 1
ATOM 654 C CA . GLY A 1 88 ? 2.603 -0.602 -3.099 1.00 87.81 88 GLY A CA 1
ATOM 655 C C . GLY A 1 88 ? 3.191 -1.685 -2.195 1.00 87.81 88 GLY A C 1
ATOM 656 O O . GLY A 1 88 ? 3.033 -2.864 -2.500 1.00 87.81 88 GLY A O 1
ATOM 657 N N . LYS A 1 89 ? 3.907 -1.307 -1.124 1.00 88.06 89 LYS A N 1
ATOM 658 C CA . LYS A 1 89 ? 4.689 -2.220 -0.262 1.00 88.06 89 LYS A CA 1
ATOM 659 C C . LYS A 1 89 ? 5.761 -3.022 -1.023 1.00 88.06 89 LYS A C 1
ATOM 661 O O . LYS A 1 89 ? 6.112 -4.126 -0.614 1.00 88.06 89 LYS A O 1
ATOM 666 N N . THR A 1 90 ? 6.287 -2.464 -2.113 1.00 87.44 90 THR A N 1
ATOM 667 C CA . THR A 1 90 ? 7.439 -3.018 -2.840 1.00 87.44 90 THR A CA 1
ATOM 668 C C . THR A 1 90 ? 8.761 -2.694 -2.125 1.00 87.44 90 THR A C 1
ATOM 670 O O . THR A 1 90 ? 8.780 -2.063 -1.063 1.00 87.44 90 THR A O 1
ATOM 673 N N . SER A 1 91 ? 9.889 -3.151 -2.678 1.00 88.06 91 SER A N 1
ATOM 674 C CA . SER A 1 91 ? 11.216 -2.861 -2.123 1.00 88.06 91 SER A CA 1
ATOM 675 C C . SER A 1 91 ? 11.507 -1.359 -2.101 1.00 88.06 91 SER A C 1
ATOM 677 O O . SER A 1 91 ? 11.154 -0.627 -3.025 1.00 88.06 91 SER A O 1
ATOM 679 N N . ARG A 1 92 ? 12.206 -0.898 -1.058 1.00 89.38 92 ARG A N 1
ATOM 680 C CA . ARG A 1 92 ? 12.732 0.476 -0.981 1.00 89.38 92 ARG A CA 1
ATOM 681 C C . ARG A 1 92 ? 14.164 0.605 -1.506 1.00 89.38 92 ARG A C 1
ATOM 683 O O . ARG A 1 92 ? 14.695 1.712 -1.562 1.00 89.38 92 ARG A O 1
ATOM 690 N N . SER A 1 93 ? 14.803 -0.514 -1.831 1.00 86.19 93 SER A N 1
ATOM 691 C CA . SER A 1 93 ? 16.188 -0.538 -2.292 1.00 86.19 93 SER A CA 1
ATOM 692 C C . SER A 1 93 ? 16.264 -0.139 -3.757 1.00 86.19 93 SER A C 1
ATOM 694 O O . SER A 1 93 ? 15.461 -0.611 -4.565 1.00 86.19 93 SER A O 1
ATOM 696 N N . ARG A 1 94 ? 17.253 0.689 -4.100 1.00 82.19 94 ARG A N 1
ATOM 697 C CA . ARG A 1 94 ? 17.572 0.955 -5.503 1.00 82.19 94 ARG A CA 1
ATOM 698 C C . ARG A 1 94 ? 18.133 -0.296 -6.157 1.00 82.19 94 ARG A C 1
ATOM 700 O O . ARG A 1 94 ? 18.800 -1.101 -5.504 1.00 82.19 94 ARG A O 1
ATOM 707 N N . VAL A 1 95 ? 17.885 -0.410 -7.450 1.00 79.56 95 VAL A N 1
ATOM 708 C CA . VAL A 1 95 ? 18.495 -1.424 -8.301 1.00 79.56 95 VAL A CA 1
ATOM 709 C C . VAL A 1 95 ? 19.510 -0.714 -9.185 1.00 79.56 95 VAL A C 1
ATOM 711 O O . VAL A 1 95 ? 19.198 0.315 -9.785 1.00 79.56 95 VAL A O 1
ATOM 714 N N . ALA A 1 96 ? 20.735 -1.233 -9.230 1.00 69.06 96 ALA A N 1
ATOM 715 C CA . ALA A 1 96 ? 21.724 -0.757 -10.184 1.00 69.06 96 ALA A CA 1
ATOM 716 C C . ALA A 1 96 ? 21.261 -1.170 -11.584 1.00 69.06 96 ALA A C 1
ATOM 718 O O . ALA A 1 96 ? 21.084 -2.360 -11.855 1.00 69.06 96 ALA A O 1
ATOM 719 N N . PHE A 1 97 ? 21.028 -0.187 -12.450 1.00 65.88 97 PHE A N 1
ATOM 720 C CA . PHE A 1 97 ? 20.659 -0.426 -13.837 1.00 65.88 97 PHE A CA 1
ATOM 721 C C . PHE A 1 97 ? 21.753 0.123 -14.743 1.00 65.88 97 PHE A C 1
ATOM 723 O O . PHE A 1 97 ? 22.221 1.249 -14.565 1.00 65.88 97 PHE A O 1
ATOM 730 N N . GLN A 1 98 ? 22.159 -0.693 -15.711 1.00 60.19 98 GLN A N 1
ATOM 731 C CA . GLN A 1 98 ? 23.237 -0.372 -16.631 1.00 60.19 98 GLN A CA 1
ATOM 732 C C . GLN A 1 98 ? 22.693 -0.475 -18.050 1.00 60.19 98 GLN A C 1
ATOM 734 O O . GLN A 1 98 ? 22.355 -1.556 -18.529 1.00 60.19 98 GLN A O 1
ATOM 739 N N . PHE A 1 99 ? 22.575 0.674 -18.712 1.00 57.91 99 PHE A N 1
ATOM 740 C CA . PHE A 1 99 ? 22.108 0.764 -20.091 1.00 57.91 99 PHE A CA 1
ATOM 741 C C . PHE A 1 99 ? 23.035 1.680 -20.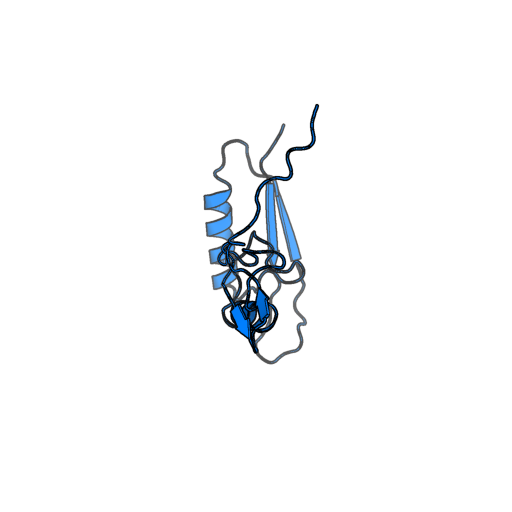884 1.00 57.91 99 PHE A C 1
ATOM 743 O O . PHE A 1 99 ? 23.236 2.832 -20.504 1.00 57.91 99 PHE A O 1
ATOM 750 N N . ASN A 1 100 ? 23.628 1.155 -21.963 1.00 56.62 100 ASN A N 1
ATOM 751 C CA . ASN A 1 100 ? 24.550 1.869 -22.860 1.00 56.62 100 ASN A CA 1
ATOM 752 C C . ASN A 1 100 ? 25.621 2.718 -22.139 1.00 56.62 100 ASN A C 1
ATOM 754 O O . ASN A 1 100 ? 25.888 3.852 -22.523 1.00 56.62 100 ASN A O 1
ATOM 758 N N . GLY A 1 101 ? 26.227 2.182 -21.073 1.00 62.78 101 GLY A N 1
ATOM 759 C CA . GLY A 1 101 ? 27.288 2.863 -20.317 1.00 62.78 101 GLY A CA 1
ATOM 760 C C . GLY A 1 101 ? 26.812 3.936 -19.328 1.00 62.78 101 GLY A C 1
ATOM 761 O O . GLY A 1 101 ? 27.641 4.526 -18.642 1.00 62.78 101 GLY A O 1
ATOM 762 N N . CYS A 1 102 ? 25.502 4.174 -19.203 1.00 58.19 102 CYS A N 1
ATOM 763 C CA . CYS A 1 102 ? 24.937 5.042 -18.173 1.00 58.19 102 CYS A CA 1
ATOM 764 C C . CYS A 1 102 ? 24.677 4.227 -16.891 1.00 58.19 102 CYS A C 1
ATOM 766 O O . CYS A 1 102 ? 23.970 3.217 -16.941 1.00 58.19 102 CYS A O 1
ATOM 768 N N . THR A 1 103 ? 25.246 4.651 -15.755 1.00 61.47 103 THR A N 1
ATOM 769 C CA . THR A 1 103 ? 25.121 3.985 -14.445 1.00 61.47 103 THR A CA 1
ATOM 770 C C . THR A 1 103 ? 24.238 4.796 -13.500 1.00 61.47 103 THR A C 1
ATOM 772 O O . THR A 1 103 ? 24.672 5.735 -12.834 1.00 61.47 103 THR A O 1
ATOM 775 N N . CYS A 1 104 ? 22.958 4.445 -13.424 1.00 59.78 104 CYS A N 1
ATOM 776 C CA . CYS A 1 104 ? 22.039 4.997 -12.432 1.00 59.78 104 CYS A CA 1
ATOM 777 C C . CYS A 1 104 ? 21.817 3.975 -11.305 1.00 59.78 104 CYS A C 1
ATOM 779 O O . CYS A 1 104 ? 21.503 2.811 -11.546 1.00 59.78 104 CYS A O 1
ATOM 781 N N . GLY A 1 105 ? 22.002 4.409 -10.053 1.00 57.91 105 GLY A N 1
ATOM 782 C CA . GLY A 1 105 ? 21.771 3.573 -8.866 1.00 57.91 105 GLY A CA 1
ATOM 783 C C . GLY A 1 105 ? 22.977 2.774 -8.355 1.00 57.91 105 GLY A C 1
ATOM 784 O O . GLY A 1 105 ? 22.857 2.144 -7.306 1.00 57.91 105 GLY A O 1
ATOM 785 N N . GLU A 1 106 ? 24.139 2.831 -9.014 1.00 57.62 106 GLU A N 1
ATOM 786 C CA . GLU A 1 106 ? 25.386 2.336 -8.419 1.00 57.62 106 GLU A CA 1
ATOM 787 C C . GLU A 1 106 ? 25.795 3.222 -7.223 1.00 57.62 106 GLU A C 1
ATOM 789 O O . GLU A 1 106 ? 25.651 4.450 -7.285 1.00 57.62 106 GLU A O 1
ATOM 794 N N . PRO A 1 107 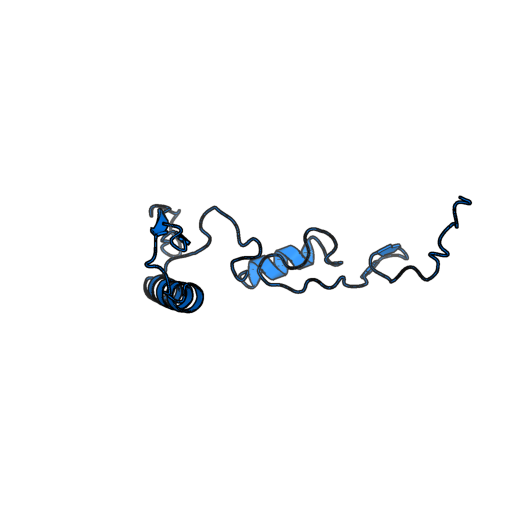? 26.296 2.648 -6.112 1.00 52.81 107 PRO A N 1
ATOM 795 C CA . PRO A 1 107 ? 26.897 3.445 -5.053 1.00 52.81 107 PRO A CA 1
ATOM 796 C C . PRO A 1 107 ? 28.098 4.190 -5.641 1.00 52.81 107 PRO A C 1
ATOM 798 O O . PRO A 1 107 ? 29.090 3.576 -6.022 1.00 52.81 107 PRO A O 1
ATOM 801 N N . ASN A 1 108 ? 27.984 5.516 -5.741 1.00 50.28 108 ASN A N 1
ATOM 802 C CA . ASN A 1 108 ? 29.040 6.386 -6.245 1.00 50.28 108 ASN A CA 1
ATOM 803 C C . ASN A 1 108 ? 30.361 6.080 -5.512 1.00 50.28 108 ASN A C 1
ATOM 805 O O . ASN A 1 108 ? 30.486 6.366 -4.319 1.00 50.28 108 ASN A O 1
ATOM 809 N N . GLN A 1 109 ? 31.340 5.502 -6.214 1.00 53.94 109 GLN A N 1
ATOM 810 C CA . GLN A 1 109 ? 32.654 5.185 -5.648 1.00 53.94 109 GLN A CA 1
ATOM 811 C C . GLN A 1 109 ? 33.535 6.423 -5.392 1.00 53.94 109 GLN A C 1
ATOM 813 O O . GLN A 1 109 ? 34.639 6.281 -4.875 1.00 53.94 109 GLN A O 1
ATOM 818 N N . GLN A 1 110 ? 33.053 7.647 -5.631 1.00 50.47 110 GLN A N 1
ATOM 819 C CA . GLN A 1 110 ? 33.699 8.863 -5.136 1.00 50.47 110 GLN A CA 1
ATOM 820 C C . GLN A 1 110 ? 32.673 9.916 -4.699 1.00 50.47 110 GLN A C 1
ATOM 822 O O . GLN A 1 110 ? 32.281 10.808 -5.445 1.00 50.47 110 GLN A O 1
ATOM 827 N N . SER A 1 111 ? 32.298 9.878 -3.422 1.00 47.41 111 SER A N 1
ATOM 828 C CA . SER A 1 111 ? 31.961 11.100 -2.690 1.00 47.41 111 SER A CA 1
ATOM 829 C C . SER A 1 111 ? 32.972 11.259 -1.563 1.00 47.41 111 SER A C 1
ATOM 831 O O . SER A 1 111 ? 32.708 10.968 -0.396 1.00 47.41 111 SER A O 1
ATOM 833 N N . THR A 1 112 ? 34.180 11.704 -1.912 1.00 46.56 112 THR A N 1
ATOM 834 C CA . THR A 1 112 ? 34.981 12.437 -0.939 1.00 46.56 112 THR A CA 1
ATOM 835 C C . THR A 1 112 ? 34.160 13.670 -0.583 1.00 46.56 112 THR A C 1
ATOM 837 O O . THR A 1 112 ? 33.869 14.513 -1.431 1.00 46.56 112 THR A O 1
ATOM 840 N N . ARG A 1 113 ? 33.687 13.736 0.667 1.00 45.91 113 ARG A N 1
ATOM 841 C CA . ARG A 1 113 ? 33.069 14.949 1.204 1.00 45.91 113 ARG A CA 1
ATOM 842 C C . ARG A 1 113 ? 34.030 16.096 0.912 1.00 45.91 113 ARG A C 1
ATOM 844 O O . ARG A 1 113 ? 35.145 16.086 1.427 1.00 45.91 113 ARG A O 1
ATOM 851 N N . ILE A 1 114 ? 33.607 17.066 0.108 1.00 51.59 114 ILE A N 1
ATOM 852 C CA . ILE A 1 114 ? 34.274 18.363 0.073 1.00 51.59 114 ILE A CA 1
ATOM 853 C C . ILE A 1 114 ? 34.094 18.922 1.482 1.00 51.59 114 ILE A C 1
ATOM 855 O O . ILE A 1 114 ? 33.002 19.327 1.879 1.00 51.59 114 ILE A O 1
ATOM 859 N N . SER A 1 115 ? 35.147 18.821 2.283 1.00 47.50 115 SER A N 1
ATOM 860 C CA . SER A 1 115 ? 35.237 19.456 3.585 1.00 47.50 115 SER A CA 1
ATOM 861 C C . SER A 1 115 ? 35.217 20.960 3.355 1.00 47.50 115 SER A C 1
ATOM 863 O O . SER A 1 115 ? 36.213 21.534 2.921 1.00 47.50 115 SER A O 1
ATOM 865 N N . VAL A 1 116 ? 34.067 21.582 3.605 1.00 45.00 116 VAL A N 1
ATOM 866 C CA . VAL A 1 116 ? 33.965 23.038 3.692 1.00 45.00 116 VAL A CA 1
ATOM 867 C C . VAL A 1 116 ? 34.637 23.440 5.010 1.00 45.00 116 VAL A C 1
ATOM 869 O O . VAL A 1 116 ? 34.218 22.940 6.060 1.00 45.00 116 VAL A O 1
ATOM 872 N N . PRO A 1 117 ? 35.709 24.251 4.990 1.00 44.31 117 PRO A N 1
ATOM 873 C CA . PRO A 1 117 ? 36.330 24.727 6.217 1.00 44.31 117 PRO A CA 1
ATOM 874 C C . PRO A 1 117 ? 35.344 25.615 6.986 1.00 44.31 117 PRO A C 1
ATOM 876 O O . PRO A 1 117 ? 34.530 26.319 6.390 1.00 44.31 117 PRO A O 1
ATOM 879 N N . LYS A 1 118 ? 35.403 25.493 8.312 1.00 51.47 118 LYS A N 1
ATOM 880 C CA . LYS A 1 118 ? 34.548 26.181 9.280 1.00 51.47 118 LYS A CA 1
ATOM 881 C C . LYS A 1 118 ? 34.769 27.691 9.276 1.00 51.47 118 LYS A C 1
ATOM 883 O O . LYS A 1 118 ? 35.940 28.096 9.109 1.00 51.47 118 LYS A O 1
#

InterPro domains:
  IPR015409 D-lactate dehydrogenase, membrane binding, C-terminal [PF09330] (23-94)
  IPR016164 FAD-linked oxidase-like, C-terminal [SSF55103] (23-93)
  IPR016167 FAD-binding, type PCMH, subdomain 1 [G3DSA:3.30.43.10] (26-95)

pLDDT: mean 73.48, std 15.48, range [44.16, 92.0]

Foldseek 3Di:
DDFDKDWDWKWADDPPDDGPTDTDIDIDGDDPPDDNVVVNVVVVVVCVVVRIDPPPPPAQALPAADDPVVVVVVCVVQVQCPPNHCRNNHGNQGDFDADPNDTDRPDPPDDPPPPDDD